Protein AF-A0A5N7SAV6-F1 (afdb_monomer)

Sequence (153 aa):
MSRLHALPLLMTLLLLPALPALAQSAAPAPAARPAPAAPLPAWEQLSEAQRESLLAPLRDRWNSADAGQRQRMLSHGQRWQSMSPEERDKARRGLRRFEHMSPEQREQARALFGQMRDLPPAQRDALRERWSQMTPEQRKDWVRENPPPAKPR

Structure (mmCIF, N/CA/C/O backbone):
data_AF-A0A5N7SAV6-F1
#
_entry.id   AF-A0A5N7SAV6-F1
#
loop_
_atom_site.group_PDB
_atom_site.id
_atom_site.type_symbol
_atom_site.label_atom_id
_atom_site.label_alt_id
_atom_site.label_comp_id
_atom_site.label_asym_id
_atom_site.label_entity_id
_atom_site.label_seq_id
_atom_site.pdbx_PDB_ins_code
_atom_site.Cartn_x
_atom_site.Cartn_y
_atom_site.Cartn_z
_atom_site.occupancy
_atom_site.B_iso_or_equiv
_atom_site.auth_seq_id
_atom_site.auth_comp_id
_atom_site.auth_asym_id
_atom_site.auth_atom_id
_atom_site.pdbx_PDB_model_num
ATOM 1 N N . MET A 1 1 ? 69.344 22.307 -33.024 1.00 37.56 1 MET A N 1
ATOM 2 C CA . MET A 1 1 ? 70.204 22.848 -31.953 1.00 37.56 1 MET A CA 1
ATOM 3 C C . MET A 1 1 ? 69.506 24.042 -31.338 1.00 37.56 1 MET A C 1
ATOM 5 O O . MET A 1 1 ? 69.020 24.863 -32.094 1.00 37.56 1 MET A O 1
ATOM 9 N N . SER A 1 2 ? 69.489 24.076 -30.004 1.00 39.19 2 SER A N 1
ATOM 10 C CA . SER A 1 2 ? 69.335 25.252 -29.134 1.00 39.19 2 SER A CA 1
ATOM 11 C C . SER A 1 2 ? 68.044 26.083 -29.264 1.00 39.19 2 SER A C 1
ATOM 13 O O . SER A 1 2 ? 67.807 26.697 -30.289 1.00 39.19 2 SER A O 1
ATOM 15 N N . ARG A 1 3 ? 67.097 26.058 -28.316 1.00 44.94 3 ARG A N 1
ATOM 16 C CA . ARG A 1 3 ? 67.127 26.350 -26.860 1.00 44.94 3 ARG A CA 1
ATOM 17 C C . ARG A 1 3 ? 66.611 27.766 -26.548 1.00 44.94 3 ARG A C 1
ATOM 19 O O . ARG A 1 3 ? 67.166 28.727 -27.056 1.00 44.94 3 ARG A O 1
ATOM 26 N N . LEU A 1 4 ? 65.689 27.790 -25.571 1.00 47.12 4 LEU A N 1
ATOM 27 C CA . LEU A 1 4 ? 65.459 28.805 -24.521 1.00 47.12 4 LEU A CA 1
ATOM 28 C C . LEU A 1 4 ? 64.748 30.096 -24.978 1.00 47.12 4 LEU A C 1
ATOM 30 O O . LEU A 1 4 ? 65.214 30.786 -25.868 1.00 47.12 4 LEU A O 1
ATOM 34 N N . HIS A 1 5 ? 63.521 30.395 -24.531 1.00 46.12 5 HIS A N 1
ATOM 35 C CA . HIS A 1 5 ? 63.066 30.783 -23.176 1.00 46.12 5 HIS A CA 1
ATOM 36 C C . HIS A 1 5 ? 63.747 32.041 -22.622 1.00 46.12 5 HIS A C 1
ATOM 38 O O . HIS A 1 5 ? 64.913 31.971 -22.253 1.00 46.12 5 HIS A O 1
ATOM 44 N N . ALA A 1 6 ? 62.966 33.119 -22.446 1.00 46.28 6 ALA A N 1
ATOM 45 C CA . ALA A 1 6 ? 63.064 34.053 -21.316 1.00 46.28 6 ALA A CA 1
ATOM 46 C C . ALA A 1 6 ? 61.851 35.018 -21.276 1.00 46.28 6 ALA A C 1
ATOM 48 O O . ALA A 1 6 ? 61.645 35.803 -22.196 1.00 46.28 6 ALA A O 1
ATOM 49 N N . LEU A 1 7 ? 61.062 34.934 -20.196 1.00 50.38 7 LEU A N 1
ATOM 50 C CA . LEU A 1 7 ? 60.162 35.982 -19.665 1.00 50.38 7 LEU A CA 1
ATOM 51 C C . LEU A 1 7 ? 60.996 37.180 -19.147 1.00 50.38 7 LEU A C 1
ATOM 53 O O . LEU A 1 7 ? 62.155 36.942 -18.794 1.00 50.38 7 LEU A O 1
ATOM 57 N N . PRO A 1 8 ? 60.466 38.425 -19.038 1.00 52.06 8 PRO A N 1
ATOM 58 C CA . PRO A 1 8 ? 59.798 38.901 -17.794 1.00 52.06 8 PRO A CA 1
ATOM 59 C C . PRO A 1 8 ? 58.683 39.968 -18.022 1.00 52.06 8 PRO A C 1
ATOM 61 O O . PRO A 1 8 ? 58.686 40.690 -19.008 1.00 52.06 8 PRO A O 1
ATOM 64 N N . LEU A 1 9 ? 57.573 39.975 -17.269 1.00 47.66 9 LEU A N 1
ATOM 65 C CA . LEU A 1 9 ? 57.323 40.654 -15.977 1.00 47.66 9 LEU A CA 1
ATOM 66 C C . LEU A 1 9 ? 57.490 42.188 -15.999 1.00 47.66 9 LEU A C 1
ATOM 68 O O . LEU A 1 9 ? 58.617 42.666 -16.028 1.00 47.66 9 LEU A O 1
ATOM 72 N N . LEU A 1 10 ? 56.386 42.939 -15.842 1.00 48.94 10 LEU A N 1
ATOM 73 C CA . LEU A 1 10 ? 56.362 44.150 -15.004 1.00 48.94 10 LEU A CA 1
ATOM 74 C C . LEU A 1 10 ? 54.936 44.626 -14.673 1.00 48.94 10 LEU A C 1
ATOM 76 O O . LEU A 1 10 ? 54.094 44.801 -15.548 1.00 48.94 10 LEU A O 1
ATOM 80 N N . MET A 1 11 ? 54.704 44.812 -13.370 1.00 47.62 11 MET A N 1
ATOM 81 C CA . MET A 1 11 ? 53.524 45.418 -12.751 1.00 47.62 11 MET A CA 1
ATOM 82 C C . MET A 1 11 ? 53.278 46.844 -13.252 1.00 47.62 11 MET A C 1
ATOM 84 O O . MET A 1 11 ? 54.194 47.663 -13.232 1.00 47.62 11 MET A O 1
ATOM 88 N N . THR A 1 12 ? 52.015 47.186 -13.508 1.00 55.31 12 THR A N 1
ATOM 89 C CA . THR A 1 12 ? 51.541 48.577 -13.527 1.00 55.31 12 THR A CA 1
ATOM 90 C C . THR A 1 12 ? 50.219 48.725 -12.770 1.00 55.31 12 THR A C 1
ATOM 92 O O . THR A 1 12 ? 49.173 48.227 -13.164 1.00 55.31 12 THR A O 1
ATOM 95 N N . LEU A 1 13 ? 50.364 49.394 -11.626 1.00 50.66 13 LEU A N 1
ATOM 96 C CA . LEU A 1 13 ? 49.493 50.352 -10.943 1.00 50.66 13 LEU A CA 1
ATOM 97 C C . LEU A 1 13 ? 47.952 50.235 -10.972 1.00 50.66 13 LEU A C 1
ATOM 99 O O . LEU A 1 13 ? 47.279 50.360 -11.989 1.00 50.66 13 LEU A O 1
ATOM 103 N N . LEU A 1 14 ? 47.441 50.196 -9.741 1.00 50.84 14 LEU A N 1
ATOM 104 C CA . LEU A 1 14 ? 46.093 50.468 -9.250 1.00 50.84 14 LEU A CA 1
ATOM 105 C C . LEU A 1 14 ? 45.564 51.857 -9.682 1.00 50.84 14 LEU A C 1
ATOM 107 O O . LEU A 1 14 ? 46.233 52.863 -9.444 1.00 50.84 14 LEU A O 1
ATOM 111 N N . LEU A 1 15 ? 44.321 51.934 -10.175 1.00 53.28 15 LEU A N 1
ATOM 112 C CA . LEU A 1 15 ? 43.492 53.143 -10.061 1.00 53.28 15 LEU A CA 1
ATOM 113 C C . LEU A 1 15 ? 42.007 52.755 -9.958 1.00 53.28 15 LEU A C 1
ATOM 115 O O . LEU A 1 15 ? 41.403 52.276 -10.914 1.00 53.28 15 LEU A O 1
ATOM 119 N N . LEU A 1 16 ? 41.438 52.931 -8.763 1.00 54.91 16 LEU A N 1
ATOM 120 C CA . LEU A 1 16 ? 40.027 52.708 -8.443 1.00 54.91 16 LEU A CA 1
ATOM 121 C C . LEU A 1 16 ? 39.244 54.013 -8.688 1.00 54.91 16 LEU A C 1
ATOM 123 O O . LEU A 1 16 ? 39.512 54.992 -7.988 1.00 54.91 16 LEU A O 1
ATOM 127 N N . PRO A 1 17 ? 38.260 54.072 -9.602 1.00 59.28 17 PRO A N 1
ATOM 128 C CA . PRO A 1 17 ? 37.285 55.152 -9.592 1.00 59.28 17 PRO A CA 1
ATOM 129 C C . PRO A 1 17 ? 36.146 54.810 -8.621 1.00 59.28 17 PRO A C 1
ATOM 131 O O . PRO A 1 17 ? 35.418 53.832 -8.796 1.00 59.28 17 PRO A O 1
ATOM 134 N N . ALA A 1 18 ? 36.002 55.632 -7.581 1.00 57.44 18 ALA A N 1
ATOM 135 C CA . ALA A 1 18 ? 34.853 55.628 -6.686 1.00 57.44 18 ALA A CA 1
ATOM 136 C C . ALA A 1 18 ? 33.596 56.062 -7.460 1.00 57.44 18 ALA A C 1
ATOM 138 O O . ALA A 1 18 ? 33.518 57.188 -7.951 1.00 57.44 18 ALA A O 1
ATOM 139 N N . LEU A 1 19 ? 32.618 55.164 -7.580 1.00 61.41 19 LEU A N 1
ATOM 140 C CA . LEU A 1 19 ? 31.311 55.468 -8.160 1.00 61.41 19 LEU A CA 1
ATOM 141 C C . LEU A 1 19 ? 30.378 56.012 -7.063 1.00 61.41 19 LEU A C 1
ATOM 143 O O . LEU A 1 19 ? 30.318 55.427 -5.979 1.00 61.41 19 LEU A O 1
ATOM 147 N N . PRO A 1 20 ? 29.640 57.109 -7.313 1.00 56.72 20 PRO A N 1
ATOM 148 C CA . PRO A 1 20 ? 28.708 57.664 -6.345 1.00 56.72 20 PRO A CA 1
ATOM 149 C C . PRO A 1 20 ? 27.521 56.713 -6.163 1.00 56.72 20 PRO A C 1
ATOM 151 O O . PRO A 1 20 ? 26.859 56.313 -7.122 1.00 56.72 20 PRO A O 1
ATOM 154 N N . ALA A 1 21 ? 27.245 56.362 -4.909 1.00 56.81 21 ALA A N 1
ATOM 155 C CA . ALA A 1 21 ? 26.064 55.612 -4.520 1.00 56.81 21 ALA A CA 1
ATOM 156 C C . ALA A 1 21 ? 24.814 56.492 -4.683 1.00 56.81 21 ALA A C 1
ATOM 158 O O . ALA A 1 21 ? 24.438 57.240 -3.783 1.00 56.81 21 ALA A O 1
ATOM 159 N N . LEU A 1 22 ? 24.149 56.398 -5.836 1.00 61.94 22 LEU A N 1
ATOM 160 C CA . LEU A 1 22 ? 22.750 56.798 -5.949 1.00 61.94 22 LEU A CA 1
ATOM 161 C C . LEU A 1 22 ? 21.911 55.741 -5.229 1.00 6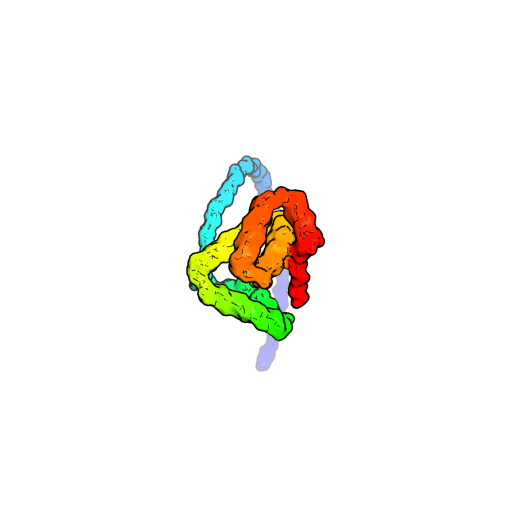1.94 22 LEU A C 1
ATOM 163 O O . LEU A 1 22 ? 21.679 54.648 -5.747 1.00 61.94 22 LEU A O 1
ATOM 167 N N . ALA A 1 23 ? 21.479 56.074 -4.015 1.00 58.94 23 ALA A N 1
ATOM 168 C CA . ALA A 1 23 ? 20.468 55.331 -3.284 1.00 58.94 23 ALA A CA 1
ATOM 169 C C . ALA A 1 23 ? 19.148 55.374 -4.071 1.00 58.94 23 ALA A C 1
ATOM 171 O O . ALA A 1 23 ? 18.322 56.269 -3.898 1.00 58.94 23 ALA A O 1
ATOM 172 N N . GLN A 1 24 ? 18.952 54.408 -4.968 1.00 61.22 24 GLN A N 1
ATOM 173 C CA . GLN A 1 24 ? 17.638 54.122 -5.522 1.00 61.22 24 GLN A CA 1
ATOM 174 C C . GLN A 1 24 ? 16.813 53.473 -4.412 1.00 61.22 24 GLN A C 1
ATOM 176 O O . GLN A 1 24 ? 16.958 52.285 -4.125 1.00 61.22 24 GLN A O 1
ATOM 181 N N . SER A 1 25 ? 15.960 54.267 -3.767 1.00 61.69 25 SER A N 1
ATOM 182 C CA . SER A 1 25 ? 14.862 53.739 -2.962 1.00 61.69 25 SER A CA 1
ATOM 183 C C . SER A 1 25 ? 13.869 53.077 -3.918 1.00 61.69 25 SER A C 1
ATOM 185 O O . SER A 1 25 ? 12.948 53.710 -4.433 1.00 61.69 25 SER A O 1
ATOM 187 N N . ALA A 1 26 ? 14.127 51.813 -4.249 1.00 63.09 26 ALA A N 1
ATOM 188 C CA . ALA A 1 26 ? 13.191 50.987 -4.986 1.00 63.09 26 ALA A CA 1
ATOM 189 C C . ALA A 1 26 ? 12.052 50.619 -4.030 1.00 63.09 26 ALA A C 1
ATOM 191 O O . ALA A 1 26 ? 12.246 49.856 -3.082 1.00 63.09 26 ALA A O 1
ATOM 192 N N . ALA A 1 27 ? 10.863 51.175 -4.265 1.00 64.94 27 ALA A N 1
ATOM 193 C CA . ALA A 1 27 ? 9.646 50.670 -3.644 1.00 64.94 27 ALA A CA 1
ATOM 194 C C . ALA A 1 27 ? 9.548 49.154 -3.910 1.00 64.94 27 ALA A C 1
ATOM 196 O O . ALA A 1 27 ? 9.851 48.726 -5.030 1.00 64.94 27 ALA A O 1
ATOM 197 N N . PRO A 1 28 ? 9.155 48.324 -2.925 1.00 62.16 28 PRO A N 1
ATOM 198 C CA . PRO A 1 28 ? 9.021 46.894 -3.150 1.00 62.16 28 PRO A CA 1
ATOM 199 C C . PRO A 1 28 ? 7.970 46.678 -4.239 1.00 62.16 28 PRO A C 1
ATOM 201 O O . PRO A 1 28 ? 6.795 47.006 -4.063 1.00 62.16 28 PRO A O 1
ATOM 204 N N . ALA A 1 29 ? 8.405 46.157 -5.387 1.00 67.88 29 ALA A N 1
ATOM 205 C CA . ALA A 1 29 ? 7.498 45.732 -6.439 1.00 67.88 29 ALA A CA 1
ATOM 206 C C . ALA A 1 29 ? 6.504 44.716 -5.845 1.00 67.88 29 ALA A C 1
ATOM 208 O O . ALA A 1 29 ? 6.918 43.864 -5.049 1.00 67.88 29 ALA A O 1
ATOM 209 N N . PRO A 1 30 ? 5.205 44.776 -6.197 1.00 66.38 30 PRO A N 1
ATOM 210 C CA . PRO A 1 30 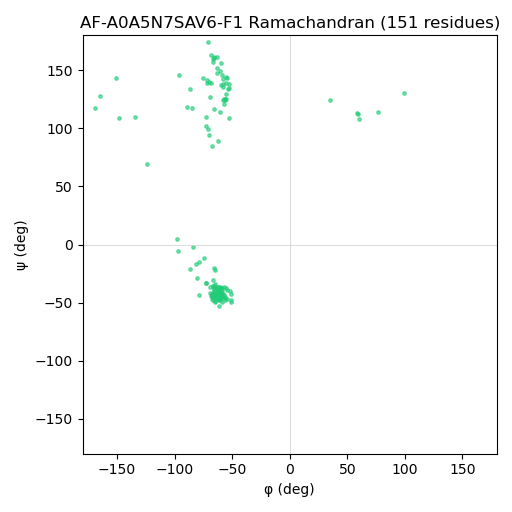? 4.255 43.767 -5.755 1.00 66.38 30 PRO A CA 1
ATOM 211 C C . PRO A 1 30 ? 4.780 42.402 -6.193 1.00 66.38 30 PRO A C 1
ATOM 213 O O . PRO A 1 30 ? 5.076 42.202 -7.372 1.00 66.38 30 PRO A O 1
ATOM 216 N N . ALA A 1 31 ? 4.941 41.484 -5.236 1.00 69.38 31 ALA A N 1
ATOM 217 C CA . ALA A 1 31 ? 5.412 40.135 -5.506 1.00 69.38 31 ALA A CA 1
ATOM 218 C C . ALA A 1 31 ? 4.532 39.521 -6.603 1.00 69.38 31 ALA A C 1
ATOM 220 O O . ALA A 1 31 ? 3.346 39.251 -6.389 1.00 69.38 31 ALA A O 1
ATOM 221 N N . ALA A 1 32 ? 5.103 39.362 -7.799 1.00 68.12 32 ALA A N 1
ATOM 222 C CA . ALA A 1 32 ? 4.426 38.730 -8.912 1.00 68.12 32 ALA A CA 1
ATOM 223 C C . ALA A 1 32 ? 4.007 37.329 -8.460 1.00 68.12 32 ALA A C 1
ATOM 225 O O . ALA A 1 32 ? 4.842 36.529 -8.032 1.00 68.12 32 ALA A O 1
ATOM 226 N N . ARG A 1 33 ? 2.702 37.041 -8.509 1.00 67.94 33 ARG A N 1
ATOM 227 C CA . ARG A 1 33 ? 2.207 35.683 -8.274 1.00 67.94 33 ARG A CA 1
ATOM 228 C C . ARG A 1 33 ? 2.930 34.763 -9.264 1.00 67.94 33 ARG A C 1
ATOM 230 O O . ARG A 1 33 ? 2.953 35.107 -10.449 1.00 67.94 33 ARG A O 1
ATOM 237 N N . PRO A 1 34 ? 3.525 33.640 -8.824 1.00 68.19 34 PRO A N 1
ATOM 238 C CA . PRO A 1 34 ? 4.174 32.725 -9.749 1.00 68.19 34 PRO A CA 1
ATOM 239 C C . PRO A 1 34 ? 3.143 32.302 -10.796 1.00 68.19 34 PRO A C 1
ATOM 241 O O . PRO A 1 34 ? 2.041 31.866 -10.452 1.00 68.19 34 PRO A O 1
ATOM 244 N N . ALA A 1 35 ? 3.480 32.505 -12.070 1.00 65.44 35 ALA A N 1
ATOM 245 C CA . ALA A 1 35 ? 2.659 32.036 -13.174 1.00 65.44 35 ALA A CA 1
ATOM 246 C C . ALA A 1 35 ? 2.430 30.521 -13.016 1.00 65.44 35 ALA A C 1
ATOM 248 O O . ALA A 1 35 ? 3.332 29.823 -12.536 1.00 65.44 35 ALA A O 1
ATOM 249 N N . PRO A 1 36 ? 1.246 29.996 -13.383 1.00 70.88 36 PRO A N 1
ATOM 250 C CA . PRO A 1 36 ? 0.998 28.563 -13.316 1.00 70.88 36 PRO A CA 1
ATOM 251 C C . PRO A 1 36 ? 2.076 27.833 -14.121 1.00 70.88 36 PRO A C 1
ATOM 253 O O . PRO A 1 36 ? 2.316 28.153 -15.286 1.00 70.88 36 PRO A O 1
ATOM 256 N N . ALA A 1 37 ? 2.756 26.886 -13.474 1.00 74.62 37 ALA A N 1
ATOM 257 C CA . ALA A 1 37 ? 3.780 26.081 -14.119 1.00 74.62 37 ALA A CA 1
ATOM 258 C C . ALA A 1 37 ? 3.169 25.350 -15.323 1.00 74.62 37 ALA A C 1
ATOM 260 O O . ALA A 1 37 ? 2.067 24.802 -15.228 1.00 74.62 37 ALA A O 1
ATOM 261 N N . ALA A 1 38 ? 3.881 25.350 -16.452 1.00 75.12 38 ALA A N 1
ATOM 262 C CA . ALA A 1 38 ? 3.482 24.576 -17.619 1.00 75.12 38 ALA A CA 1
ATOM 263 C C . ALA A 1 38 ? 3.298 23.091 -17.231 1.00 75.12 38 ALA A C 1
ATOM 265 O O . ALA A 1 38 ? 4.047 22.589 -16.384 1.00 75.12 38 ALA A O 1
ATOM 266 N N . PRO A 1 39 ? 2.312 22.383 -17.814 1.00 84.06 39 PRO A N 1
ATOM 267 C CA . PRO A 1 39 ? 2.079 20.979 -17.503 1.00 84.06 39 PRO A CA 1
ATOM 268 C C . PRO A 1 39 ? 3.327 20.148 -17.824 1.00 84.06 39 PRO A C 1
ATOM 270 O O . PRO A 1 39 ? 3.969 20.342 -18.856 1.00 84.06 39 PRO A O 1
ATOM 273 N N . LEU A 1 40 ? 3.671 19.225 -16.923 1.00 89.12 40 LEU A N 1
ATOM 274 C CA . LEU A 1 40 ? 4.800 18.315 -17.116 1.00 89.12 40 LEU A CA 1
ATOM 275 C C . LEU A 1 40 ? 4.561 17.400 -18.335 1.00 89.12 40 LEU A C 1
ATOM 277 O O . LEU A 1 40 ? 3.409 17.042 -18.603 1.00 89.12 40 LEU A O 1
ATOM 281 N N . PRO A 1 41 ? 5.625 17.002 -19.061 1.00 92.50 41 PRO A N 1
ATOM 282 C CA . PRO A 1 41 ? 5.507 16.133 -20.229 1.00 92.50 41 PRO A CA 1
ATOM 283 C C . PRO A 1 41 ? 4.897 14.774 -19.871 1.00 92.50 41 PRO A C 1
ATOM 285 O O . PRO A 1 41 ? 5.093 14.248 -18.771 1.00 92.50 41 PRO A O 1
ATOM 288 N N . ALA A 1 42 ? 4.183 14.177 -20.827 1.00 93.38 42 ALA A N 1
ATOM 289 C CA . ALA A 1 42 ? 3.686 12.813 -20.688 1.00 93.38 42 ALA A CA 1
ATOM 290 C C . ALA A 1 42 ? 4.849 11.805 -20.654 1.00 93.38 42 ALA A C 1
ATOM 292 O O . ALA A 1 42 ? 5.938 12.080 -21.156 1.00 93.38 42 ALA A O 1
ATOM 293 N N . TRP A 1 43 ? 4.607 10.601 -20.124 1.00 92.81 43 TRP A N 1
ATOM 294 C CA . TRP A 1 43 ? 5.620 9.536 -20.042 1.00 92.81 43 TRP A CA 1
ATOM 295 C C . TRP A 1 43 ? 6.315 9.250 -21.392 1.00 92.81 43 TRP A C 1
ATOM 297 O O . TRP A 1 43 ? 7.539 9.099 -21.465 1.00 92.81 43 TRP A O 1
ATOM 307 N N . GLU A 1 44 ? 5.541 9.260 -22.481 1.00 94.62 44 GLU A N 1
ATOM 308 C CA . GLU A 1 44 ? 6.030 9.024 -23.847 1.00 94.62 44 GLU A CA 1
ATOM 309 C C . GLU A 1 44 ? 6.978 10.118 -24.363 1.00 94.62 44 GLU A C 1
ATOM 311 O O . GLU A 1 44 ? 7.769 9.867 -25.267 1.00 94.62 44 GLU A O 1
ATOM 316 N N . GLN A 1 45 ? 6.950 11.307 -23.761 1.00 95.56 45 GLN A N 1
ATOM 317 C CA . GLN A 1 45 ? 7.771 12.461 -24.142 1.00 95.56 45 GLN A CA 1
ATOM 318 C C . GLN A 1 45 ? 9.041 12.607 -23.291 1.00 95.56 45 GLN A C 1
ATOM 320 O O . GLN A 1 45 ? 9.858 13.485 -23.561 1.00 95.56 45 GLN A O 1
ATOM 325 N N . LEU A 1 46 ? 9.214 11.778 -22.256 1.00 96.81 46 LEU A N 1
ATOM 326 C CA . LEU A 1 46 ? 10.416 11.797 -21.424 1.00 96.81 46 LEU A CA 1
ATOM 327 C C . LEU A 1 46 ? 11.639 11.312 -22.211 1.00 96.81 46 LEU A C 1
ATOM 329 O O . LEU A 1 46 ? 11.565 10.307 -22.922 1.00 96.81 46 LEU A O 1
ATOM 333 N N . SER A 1 47 ? 12.778 11.985 -22.025 1.00 96.31 47 SER A N 1
ATOM 334 C CA . SER A 1 47 ? 14.063 11.497 -22.530 1.00 96.31 47 SER A CA 1
ATOM 335 C C . SER A 1 47 ? 14.472 10.204 -21.822 1.00 96.31 47 SER A C 1
ATOM 337 O O . SER A 1 47 ? 14.005 9.896 -20.722 1.00 96.31 47 SER A O 1
ATOM 339 N N . GLU A 1 48 ? 15.381 9.447 -22.429 1.00 96.06 48 GLU A N 1
ATOM 340 C CA . GLU A 1 48 ? 15.903 8.213 -21.835 1.00 96.06 48 GLU A CA 1
ATOM 341 C C . GLU A 1 48 ? 16.505 8.460 -20.446 1.00 96.06 48 GLU A C 1
ATOM 343 O O . GLU A 1 48 ? 16.128 7.797 -19.485 1.00 96.06 48 GLU A O 1
ATOM 348 N N . ALA A 1 49 ? 17.328 9.504 -20.300 1.00 96.38 49 ALA A N 1
ATOM 349 C CA . ALA A 1 49 ? 17.899 9.890 -19.011 1.00 96.38 49 ALA A CA 1
ATOM 350 C C . ALA A 1 49 ? 16.823 10.217 -17.953 1.00 96.38 49 ALA A C 1
ATOM 352 O O . ALA A 1 49 ? 16.971 9.866 -16.781 1.00 96.38 49 ALA A O 1
ATOM 353 N N . GLN A 1 50 ? 15.715 10.853 -18.353 1.00 96.06 50 GLN A N 1
ATOM 354 C CA . GLN A 1 50 ? 14.599 11.133 -17.446 1.00 96.06 50 GLN A CA 1
ATOM 355 C C . GLN A 1 50 ? 13.892 9.844 -17.021 1.00 96.06 50 GLN A C 1
ATOM 357 O O . GLN A 1 50 ? 13.684 9.638 -15.824 1.00 96.06 50 GLN A O 1
ATOM 362 N N . ARG A 1 51 ? 13.571 8.947 -17.961 1.00 97.12 51 ARG A N 1
ATOM 363 C CA . ARG A 1 51 ? 12.967 7.643 -17.637 1.00 97.12 51 ARG A CA 1
ATOM 364 C C . ARG A 1 51 ? 13.869 6.828 -16.715 1.00 97.12 51 ARG A C 1
ATOM 366 O O . ARG A 1 51 ? 13.383 6.310 -15.712 1.00 97.12 51 ARG A O 1
ATOM 373 N N . GLU A 1 52 ? 15.169 6.789 -16.994 1.00 95.62 52 GLU A N 1
ATOM 374 C CA . GLU A 1 52 ? 16.154 6.091 -16.165 1.00 95.62 52 GLU A CA 1
ATOM 375 C C . GLU A 1 52 ? 16.187 6.622 -14.732 1.00 95.62 52 GLU A C 1
ATOM 377 O O . GLU A 1 52 ? 16.179 5.835 -13.787 1.00 95.62 52 GLU A O 1
ATOM 382 N N . SER A 1 53 ? 16.143 7.942 -14.537 1.00 96.12 53 SER A N 1
ATOM 383 C CA . SER A 1 53 ? 16.112 8.515 -13.184 1.00 96.12 53 SER A CA 1
ATOM 384 C C . SER A 1 53 ? 14.837 8.165 -12.406 1.00 96.12 53 SER A C 1
ATOM 386 O O . SER A 1 53 ? 14.901 7.914 -11.202 1.00 96.12 53 SER A O 1
ATOM 388 N N . LEU A 1 54 ? 13.686 8.078 -13.083 1.00 96.12 54 LEU A N 1
ATOM 389 C CA . LEU A 1 54 ? 12.418 7.672 -12.468 1.00 96.12 54 LEU A CA 1
ATOM 390 C C . LEU A 1 54 ? 12.375 6.169 -12.155 1.00 96.12 54 LEU A C 1
ATOM 392 O O . LEU A 1 54 ? 11.764 5.761 -11.165 1.00 96.12 54 LEU A O 1
ATOM 396 N N . LEU A 1 55 ? 13.019 5.342 -12.983 1.00 96.12 55 LEU A N 1
ATOM 397 C CA . LEU A 1 55 ? 13.053 3.886 -12.825 1.00 96.12 55 LEU A CA 1
ATOM 398 C C . LEU A 1 55 ? 14.180 3.400 -11.903 1.00 96.12 55 LEU A C 1
ATOM 400 O O . LEU A 1 55 ? 14.065 2.303 -11.349 1.00 96.12 55 LEU A O 1
ATOM 404 N N . ALA A 1 56 ? 15.230 4.196 -11.679 1.00 97.06 56 ALA A N 1
ATOM 405 C CA . ALA A 1 56 ? 16.379 3.813 -10.856 1.00 97.06 56 ALA A CA 1
ATOM 406 C C . ALA A 1 56 ? 15.986 3.279 -9.460 1.00 97.06 56 ALA A C 1
ATOM 408 O O . ALA A 1 56 ? 16.392 2.162 -9.133 1.00 97.06 56 ALA A O 1
ATOM 409 N N . PRO A 1 57 ? 15.092 3.928 -8.680 1.00 96.94 57 PRO A N 1
ATOM 410 C CA . PRO A 1 57 ? 14.694 3.406 -7.369 1.00 96.94 57 PRO A CA 1
ATOM 411 C C . PRO A 1 57 ? 13.937 2.071 -7.421 1.00 96.94 57 PRO A C 1
ATOM 413 O O . PRO A 1 57 ? 13.843 1.370 -6.410 1.00 96.94 57 PRO A O 1
ATOM 416 N N . LEU A 1 58 ? 13.317 1.734 -8.556 1.00 95.62 58 LEU A N 1
ATOM 417 C CA . LEU A 1 58 ? 12.677 0.433 -8.755 1.00 95.62 58 LEU A CA 1
ATOM 418 C C . LEU A 1 58 ? 13.725 -0.635 -9.081 1.00 95.62 58 LEU A C 1
ATOM 420 O O . LEU A 1 58 ? 13.673 -1.723 -8.506 1.00 95.62 58 LEU A O 1
ATOM 424 N N . ARG A 1 59 ? 14.690 -0.311 -9.950 1.00 96.62 59 ARG A N 1
ATOM 425 C CA . ARG A 1 59 ? 15.820 -1.187 -10.289 1.00 96.62 59 ARG A CA 1
ATOM 426 C C . ARG A 1 59 ? 16.658 -1.524 -9.057 1.00 96.62 59 ARG A C 1
ATOM 428 O O . ARG A 1 59 ? 16.959 -2.691 -8.829 1.00 96.62 59 ARG A O 1
ATOM 435 N N . ASP A 1 60 ? 16.973 -0.536 -8.228 1.00 97.38 60 ASP A N 1
ATOM 436 C CA . ASP A 1 60 ? 17.779 -0.744 -7.021 1.00 97.38 60 ASP A CA 1
ATOM 437 C C . ASP A 1 60 ? 17.054 -1.646 -6.010 1.00 97.38 60 ASP A C 1
ATOM 439 O O . ASP A 1 60 ? 17.641 -2.579 -5.451 1.00 97.38 60 ASP A O 1
ATOM 443 N N . ARG A 1 61 ? 15.741 -1.439 -5.834 1.00 96.06 61 ARG A N 1
ATOM 444 C CA . ARG A 1 61 ? 14.885 -2.323 -5.025 1.00 96.06 61 ARG A CA 1
ATOM 445 C C . ARG A 1 61 ? 14.815 -3.743 -5.579 1.00 96.06 61 ARG A C 1
ATOM 447 O O . ARG A 1 61 ? 14.843 -4.690 -4.806 1.00 96.06 61 ARG A O 1
ATOM 454 N N . TRP A 1 62 ? 14.750 -3.909 -6.896 1.00 96.75 62 TRP A N 1
ATOM 455 C CA . TRP A 1 62 ? 14.775 -5.228 -7.530 1.00 96.75 62 TRP A CA 1
ATOM 456 C C . TRP A 1 62 ? 16.109 -5.961 -7.311 1.00 96.75 62 TRP A C 1
ATOM 458 O O . TRP A 1 62 ? 16.129 -7.151 -6.986 1.00 96.75 62 TRP A O 1
ATOM 468 N N . ASN A 1 63 ? 17.228 -5.252 -7.458 1.00 97.19 63 ASN A N 1
ATOM 469 C CA . ASN A 1 63 ? 18.563 -5.831 -7.326 1.00 97.19 63 ASN A CA 1
ATOM 470 C C . ASN A 1 63 ? 18.880 -6.233 -5.880 1.00 97.19 63 ASN A C 1
ATOM 472 O O . ASN A 1 63 ? 19.478 -7.285 -5.666 1.00 97.19 63 ASN A O 1
ATOM 476 N N . SER A 1 64 ? 18.423 -5.446 -4.903 1.00 96.94 64 SER A N 1
ATOM 477 C CA . SER A 1 64 ? 18.566 -5.744 -3.469 1.00 96.94 64 SER A CA 1
ATOM 478 C C . SER A 1 64 ? 17.560 -6.768 -2.932 1.00 96.94 64 SER A C 1
ATOM 480 O O . SER A 1 64 ? 17.768 -7.300 -1.844 1.00 96.94 64 SER A O 1
ATOM 482 N N . ALA A 1 65 ? 16.490 -7.059 -3.677 1.00 96.69 65 ALA A N 1
ATOM 483 C CA . ALA A 1 65 ? 15.453 -7.987 -3.252 1.00 96.69 65 ALA A CA 1
ATOM 484 C C . ALA A 1 65 ? 15.911 -9.456 -3.269 1.00 96.69 65 ALA A C 1
ATOM 486 O O . ALA A 1 65 ? 16.577 -9.908 -4.205 1.00 96.69 65 ALA A O 1
ATOM 487 N N . ASP A 1 66 ? 15.469 -10.224 -2.271 1.00 97.00 66 ASP A N 1
ATOM 488 C CA . ASP A 1 66 ? 15.578 -11.683 -2.266 1.00 97.00 66 ASP A CA 1
ATOM 489 C C . ASP A 1 66 ? 14.621 -12.343 -3.285 1.00 97.00 66 ASP A C 1
ATOM 491 O O . ASP A 1 66 ? 13.793 -11.691 -3.932 1.00 97.00 66 ASP A O 1
ATOM 495 N N . ALA A 1 67 ? 14.720 -13.666 -3.445 1.00 96.62 67 ALA A N 1
ATOM 496 C CA . ALA A 1 67 ? 13.897 -14.411 -4.401 1.00 96.62 67 ALA A CA 1
ATOM 497 C C . ALA A 1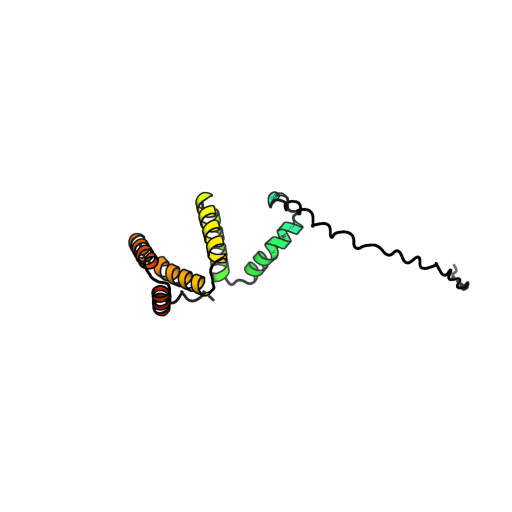 67 ? 12.384 -14.263 -4.140 1.00 96.62 67 ALA A C 1
ATOM 499 O O . ALA A 1 67 ? 11.601 -14.098 -5.080 1.00 96.62 67 ALA A O 1
ATOM 500 N N . GLY A 1 68 ? 11.964 -14.276 -2.873 1.00 95.62 68 GLY A N 1
ATOM 501 C CA . GLY A 1 68 ? 10.562 -14.128 -2.496 1.00 95.62 68 GLY A CA 1
ATOM 502 C C . GLY A 1 68 ? 10.043 -12.717 -2.768 1.00 95.62 68 GLY A C 1
ATOM 503 O O . GLY A 1 68 ? 8.934 -12.546 -3.274 1.00 95.62 68 GLY A O 1
ATOM 504 N N . GLN A 1 69 ? 10.841 -11.696 -2.470 1.00 94.81 69 GLN A N 1
ATOM 505 C CA . GLN A 1 69 ? 10.537 -10.297 -2.753 1.00 94.81 69 GLN A CA 1
ATOM 506 C C . GLN A 1 69 ? 10.421 -10.044 -4.263 1.00 94.81 69 GLN A C 1
ATOM 508 O O . GLN A 1 69 ? 9.423 -9.465 -4.703 1.00 94.81 69 GLN A O 1
ATOM 513 N N . ARG A 1 70 ? 11.359 -10.554 -5.071 1.00 96.44 70 ARG A N 1
ATOM 514 C CA . ARG A 1 70 ? 11.298 -10.470 -6.542 1.00 9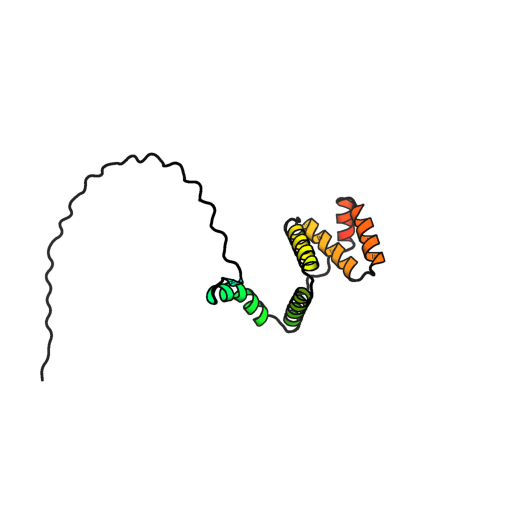6.44 70 ARG A CA 1
ATOM 515 C C . ARG A 1 70 ? 10.047 -11.140 -7.103 1.00 96.44 70 ARG A C 1
ATOM 517 O O . ARG A 1 70 ? 9.347 -10.541 -7.920 1.00 96.44 70 ARG A O 1
ATOM 524 N N . GLN A 1 71 ? 9.698 -12.330 -6.609 1.00 96.69 71 GLN A N 1
ATOM 525 C CA . GLN A 1 71 ? 8.476 -13.021 -7.023 1.00 96.69 71 GLN A CA 1
ATOM 526 C C . GLN A 1 71 ? 7.219 -12.191 -6.721 1.00 96.69 71 GLN A C 1
ATOM 528 O O . GLN A 1 71 ? 6.325 -12.088 -7.567 1.00 96.69 71 GLN A O 1
ATOM 533 N N . ARG A 1 72 ? 7.149 -11.554 -5.543 1.00 94.06 72 ARG A N 1
ATOM 534 C CA . ARG A 1 72 ? 6.039 -10.652 -5.187 1.00 94.06 72 ARG A CA 1
ATOM 535 C C . ARG A 1 72 ? 5.974 -9.440 -6.117 1.00 94.06 72 ARG A C 1
ATOM 537 O O . ARG A 1 72 ? 4.887 -9.102 -6.582 1.00 94.06 72 ARG A O 1
ATOM 544 N N . MET A 1 73 ? 7.113 -8.815 -6.421 1.00 95.25 73 MET A N 1
ATOM 545 C CA . MET A 1 73 ? 7.186 -7.673 -7.342 1.00 95.25 73 MET A CA 1
ATOM 546 C C . MET A 1 73 ? 6.688 -8.037 -8.748 1.00 95.25 73 MET A C 1
ATOM 548 O O . MET A 1 73 ? 5.829 -7.333 -9.283 1.00 95.25 73 MET A O 1
ATOM 552 N N . LEU A 1 74 ? 7.145 -9.162 -9.313 1.00 96.50 74 LEU A N 1
ATOM 553 C CA . LEU A 1 74 ? 6.664 -9.655 -10.611 1.00 96.50 74 LEU A CA 1
ATOM 554 C C . LEU A 1 74 ? 5.164 -9.947 -10.590 1.00 96.50 74 LEU A C 1
ATOM 556 O O . LEU A 1 74 ? 4.435 -9.498 -11.473 1.00 96.50 74 LEU A O 1
ATOM 560 N N . SER A 1 75 ? 4.691 -10.640 -9.551 1.00 96.25 75 SER A N 1
ATOM 561 C CA . SER A 1 75 ? 3.275 -10.994 -9.404 1.00 96.25 75 SER A CA 1
ATOM 562 C C . SER A 1 75 ? 2.379 -9.752 -9.327 1.00 96.25 75 SER A C 1
ATOM 564 O O . SER A 1 75 ? 1.270 -9.743 -9.865 1.00 96.25 75 SER A O 1
ATOM 566 N N . HIS A 1 76 ? 2.842 -8.678 -8.677 1.00 94.50 76 HIS A N 1
ATOM 567 C CA . HIS A 1 76 ? 2.135 -7.396 -8.669 1.00 94.50 76 HIS A CA 1
ATOM 568 C C . HIS A 1 76 ? 2.103 -6.748 -10.057 1.00 94.50 76 HIS A C 1
ATOM 570 O O . HIS A 1 76 ? 1.038 -6.301 -10.484 1.00 94.50 76 HIS A O 1
ATOM 576 N N . GLY A 1 77 ? 3.234 -6.729 -10.769 1.00 95.25 77 GLY A N 1
ATOM 577 C CA . GLY A 1 77 ? 3.319 -6.179 -12.124 1.00 95.25 77 GLY A CA 1
ATOM 578 C C . GLY A 1 77 ? 2.397 -6.899 -13.109 1.00 95.25 77 GLY A C 1
ATOM 579 O O . GLY A 1 77 ? 1.616 -6.253 -13.805 1.00 95.25 77 GLY A O 1
ATOM 580 N N . GLN A 1 78 ? 2.409 -8.233 -13.103 1.00 96.69 78 GLN A N 1
ATOM 581 C CA . GLN A 1 78 ? 1.539 -9.063 -13.943 1.00 96.69 78 GLN A CA 1
ATOM 582 C C . GLN A 1 78 ? 0.057 -8.807 -13.656 1.00 96.69 78 GLN A C 1
ATOM 584 O O . GLN A 1 78 ? -0.724 -8.582 -14.578 1.00 96.69 78 GLN A O 1
ATOM 589 N N . ARG A 1 79 ? -0.328 -8.757 -12.373 1.00 95.31 79 ARG A N 1
ATOM 590 C CA . ARG A 1 79 ? -1.708 -8.453 -11.972 1.00 95.31 79 ARG A CA 1
ATOM 591 C C . ARG A 1 79 ? -2.144 -7.063 -12.431 1.00 95.31 79 ARG A C 1
ATOM 593 O O . ARG A 1 79 ? -3.284 -6.883 -12.833 1.00 95.31 79 ARG A O 1
ATOM 600 N N . TRP A 1 80 ? -1.256 -6.073 -12.368 1.00 95.31 80 TRP A N 1
ATOM 601 C CA . TRP A 1 80 ? -1.555 -4.727 -12.857 1.00 95.31 80 TRP A CA 1
ATOM 602 C C . TRP A 1 80 ? -1.731 -4.691 -14.380 1.00 95.31 80 TRP A C 1
ATOM 604 O O . TRP A 1 80 ? -2.652 -4.044 -14.890 1.00 95.31 80 TRP A O 1
ATOM 614 N N . GLN A 1 81 ? -0.875 -5.406 -15.112 1.00 95.62 81 GLN A N 1
ATOM 615 C CA . GLN A 1 81 ? -0.973 -5.527 -16.566 1.00 95.62 81 GLN A CA 1
ATOM 616 C C . GLN A 1 81 ? -2.282 -6.199 -16.991 1.00 95.62 81 GLN A C 1
ATOM 618 O O . GLN A 1 81 ? -2.907 -5.718 -17.932 1.00 95.62 81 GLN A O 1
ATOM 623 N N . SER A 1 82 ? -2.744 -7.218 -16.260 1.00 96.75 82 SER A N 1
ATOM 624 C CA . SER A 1 82 ? -4.001 -7.916 -16.555 1.00 96.75 82 SER A CA 1
ATOM 625 C C . SER A 1 82 ? -5.271 -7.139 -16.183 1.00 96.75 82 SER A C 1
ATOM 627 O O . SER A 1 82 ? -6.354 -7.563 -16.567 1.00 96.75 82 SER A O 1
ATOM 629 N N . MET A 1 83 ? -5.173 -6.038 -15.425 1.00 97.06 83 MET A N 1
ATOM 630 C CA . MET A 1 83 ? -6.345 -5.235 -15.055 1.00 97.06 83 MET A CA 1
ATOM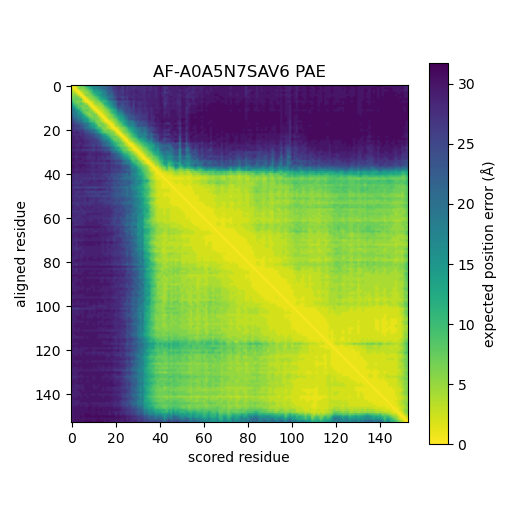 631 C C . MET A 1 83 ? -6.908 -4.453 -16.244 1.00 97.06 83 MET A C 1
ATOM 633 O O . MET A 1 83 ? -6.158 -3.804 -16.984 1.00 97.06 83 MET A O 1
ATOM 637 N N . SER A 1 84 ? -8.235 -4.413 -16.345 1.00 97.81 84 SER A N 1
ATOM 638 C CA . SER A 1 84 ? -8.957 -3.536 -17.266 1.00 97.81 84 SER A CA 1
ATOM 639 C C . SER A 1 84 ? -8.762 -2.050 -16.907 1.00 97.81 84 SER A C 1
ATOM 641 O O . SER A 1 84 ? -8.398 -1.712 -15.771 1.00 97.81 84 SER A O 1
ATOM 643 N N . PRO A 1 85 ? -9.026 -1.112 -17.836 1.00 96.38 85 PRO A N 1
ATOM 644 C CA . PRO A 1 85 ? -8.978 0.319 -17.532 1.00 96.38 85 PRO A CA 1
ATOM 645 C C . PRO A 1 85 ? -9.870 0.724 -16.348 1.00 96.38 85 PRO A C 1
ATOM 647 O O . PRO A 1 85 ? -9.464 1.557 -15.532 1.00 96.38 85 PRO A O 1
ATOM 650 N N . GLU A 1 86 ? -11.047 0.107 -16.219 1.00 97.38 86 GLU A N 1
ATOM 651 C CA . GLU A 1 86 ? -11.983 0.353 -15.119 1.00 97.38 86 GLU A CA 1
ATOM 652 C C . GLU A 1 86 ? -11.433 -0.157 -13.780 1.00 97.38 86 GLU A C 1
ATOM 654 O O . GLU A 1 86 ? -11.475 0.555 -12.772 1.00 97.38 86 GLU A O 1
ATOM 659 N N . GLU A 1 87 ? -10.855 -1.359 -13.765 1.00 95.88 87 GLU A N 1
ATOM 660 C CA . GLU A 1 87 ? -10.231 -1.933 -12.571 1.00 95.88 87 GLU A CA 1
ATOM 661 C C . GLU A 1 87 ? -9.052 -1.082 -12.096 1.00 95.88 87 GLU A C 1
ATOM 663 O O . GLU A 1 87 ? -8.939 -0.788 -10.901 1.00 95.88 87 GLU A O 1
ATOM 668 N N . ARG A 1 88 ? -8.215 -0.607 -13.028 1.00 95.88 88 ARG A N 1
ATOM 669 C CA . ARG A 1 88 ? -7.125 0.325 -12.711 1.00 95.88 88 ARG A CA 1
ATOM 670 C C . ARG A 1 88 ? -7.661 1.639 -12.154 1.00 95.88 88 ARG A C 1
ATOM 672 O O . ARG A 1 88 ? -7.068 2.183 -11.222 1.00 95.88 88 ARG A O 1
ATOM 679 N N . ASP A 1 89 ? -8.779 2.155 -12.668 1.00 96.62 89 ASP A N 1
ATOM 680 C CA . ASP A 1 89 ? -9.371 3.372 -12.111 1.00 96.62 89 ASP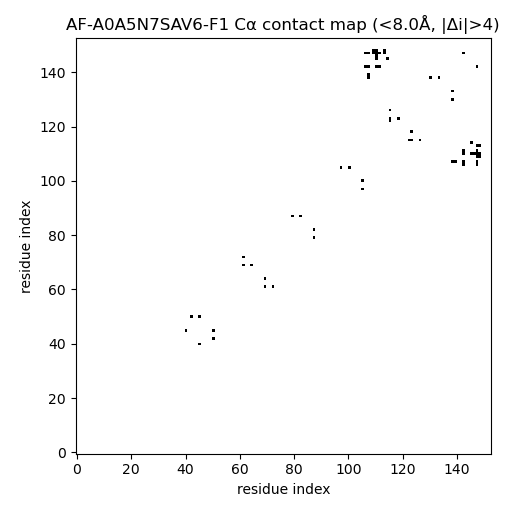 A CA 1
ATOM 681 C C . ASP A 1 89 ? -9.925 3.156 -10.703 1.00 96.62 89 ASP A C 1
ATOM 683 O O . ASP A 1 89 ? -9.652 3.946 -9.796 1.00 96.62 89 ASP A O 1
ATOM 687 N N . LYS A 1 90 ? -10.609 2.033 -10.471 1.00 95.69 90 LYS A N 1
ATOM 688 C CA . LYS A 1 90 ? -11.056 1.629 -9.135 1.00 95.69 90 LYS A CA 1
ATOM 689 C C . LYS A 1 90 ? -9.879 1.506 -8.164 1.00 95.69 90 LYS A C 1
ATOM 691 O O . LYS A 1 90 ? -9.983 1.993 -7.035 1.00 95.69 90 LYS A O 1
ATOM 696 N N . ALA A 1 91 ? -8.760 0.925 -8.601 1.00 94.25 91 ALA A N 1
ATOM 697 C CA . ALA A 1 91 ? -7.535 0.826 -7.814 1.00 94.25 91 ALA A CA 1
ATOM 698 C C . ALA A 1 91 ? -6.954 2.212 -7.482 1.00 94.25 91 ALA A C 1
ATOM 700 O O . ALA A 1 91 ? -6.693 2.489 -6.312 1.00 94.25 91 ALA A O 1
ATOM 701 N N . ARG A 1 92 ? -6.847 3.125 -8.461 1.00 95.00 92 ARG A N 1
ATOM 702 C CA . ARG A 1 92 ? -6.398 4.514 -8.233 1.00 95.00 92 ARG A CA 1
ATOM 703 C C . ARG A 1 92 ? -7.308 5.267 -7.265 1.00 95.00 92 ARG A C 1
ATOM 705 O O . ARG A 1 92 ? -6.813 5.951 -6.373 1.00 95.00 92 ARG A O 1
ATOM 712 N N . ARG A 1 93 ? -8.634 5.137 -7.398 1.00 96.25 93 ARG A N 1
ATOM 713 C CA . ARG A 1 93 ? -9.597 5.716 -6.442 1.00 96.25 93 ARG A CA 1
ATOM 714 C C . ARG A 1 93 ? -9.391 5.143 -5.040 1.00 96.25 93 ARG A C 1
ATOM 716 O O . ARG A 1 93 ? -9.471 5.883 -4.065 1.00 96.25 93 ARG A O 1
ATOM 723 N N . GLY A 1 94 ? -9.131 3.839 -4.937 1.00 94.50 94 GLY A N 1
ATOM 724 C CA . GLY A 1 94 ? -8.801 3.168 -3.680 1.00 94.50 94 GLY A CA 1
ATOM 725 C C . GLY A 1 94 ? -7.526 3.710 -3.038 1.00 94.50 94 GLY A C 1
ATOM 726 O O . GLY A 1 94 ? -7.554 4.055 -1.859 1.00 94.50 94 GLY A O 1
ATOM 727 N N . LEU A 1 95 ? -6.456 3.853 -3.825 1.00 94.75 95 LEU A N 1
ATOM 728 C CA . LEU A 1 95 ? -5.186 4.419 -3.376 1.00 94.75 95 LEU A CA 1
ATOM 729 C C . LEU A 1 95 ? -5.369 5.844 -2.851 1.00 94.75 95 LEU A C 1
ATOM 731 O O . LEU A 1 95 ? -4.996 6.109 -1.713 1.00 94.75 95 LEU A O 1
ATOM 735 N N . ARG A 1 96 ? -6.044 6.718 -3.611 1.00 95.94 96 ARG A N 1
ATOM 736 C CA . ARG A 1 96 ? -6.325 8.089 -3.159 1.00 95.94 96 ARG A CA 1
ATOM 737 C C . ARG A 1 96 ? -7.069 8.102 -1.829 1.00 95.94 96 ARG A C 1
ATOM 739 O O . ARG A 1 96 ? -6.684 8.837 -0.930 1.00 95.94 96 ARG A O 1
ATOM 746 N N . ARG A 1 97 ? -8.102 7.269 -1.654 1.00 94.31 97 ARG A N 1
ATOM 747 C CA . ARG A 1 97 ? -8.793 7.175 -0.354 1.00 94.31 97 ARG A CA 1
ATOM 748 C C . ARG A 1 97 ? -7.847 6.736 0.763 1.00 94.31 97 ARG A C 1
ATOM 750 O O . ARG A 1 97 ? -7.894 7.315 1.837 1.00 94.31 97 ARG A O 1
ATOM 757 N N . PHE A 1 98 ? -6.997 5.742 0.513 1.00 94.38 98 PHE A N 1
ATOM 758 C CA . PHE A 1 98 ? -6.051 5.225 1.503 1.00 94.38 98 PHE A CA 1
ATOM 759 C C . PHE A 1 98 ? -4.979 6.252 1.904 1.00 94.38 98 PHE A C 1
ATOM 761 O O . PHE A 1 98 ? -4.612 6.346 3.076 1.00 94.38 98 PHE A O 1
ATOM 768 N N . GLU A 1 99 ? -4.499 7.058 0.958 1.00 94.62 99 GLU A N 1
ATOM 769 C CA . GLU A 1 99 ? -3.545 8.142 1.219 1.00 94.62 99 GLU A CA 1
ATOM 770 C C . GLU A 1 99 ? -4.124 9.197 2.165 1.00 94.62 99 GLU A C 1
ATOM 772 O O . GLU A 1 99 ? -3.413 9.664 3.052 1.00 94.62 99 GLU A O 1
ATOM 777 N N . HIS A 1 100 ? -5.421 9.488 2.059 1.00 96.31 100 HIS A N 1
ATOM 778 C CA . HIS A 1 100 ? -6.113 10.454 2.917 1.00 96.31 100 HIS A CA 1
ATOM 779 C C . HIS A 1 100 ? -6.591 9.871 4.260 1.00 96.31 100 HIS A C 1
ATOM 781 O O . HIS A 1 100 ? -7.157 10.600 5.070 1.00 96.31 100 HIS A O 1
ATOM 787 N N . MET A 1 101 ? -6.384 8.574 4.520 1.00 96.00 101 MET A N 1
ATOM 788 C CA . MET A 1 101 ? -6.729 7.963 5.808 1.00 96.00 101 MET A CA 1
ATOM 789 C C . MET A 1 101 ? -5.722 8.330 6.905 1.00 96.00 101 MET A C 1
ATOM 791 O O . MET A 1 101 ? -4.509 8.326 6.666 1.00 96.00 101 MET A O 1
ATOM 795 N N . SER A 1 102 ? -6.221 8.531 8.129 1.00 97.06 102 SER A N 1
ATOM 796 C CA . SER A 1 102 ? -5.391 8.621 9.338 1.00 97.06 102 SER A CA 1
ATOM 797 C C . SER A 1 102 ? -4.653 7.297 9.616 1.00 97.06 102 SER A C 1
ATOM 799 O O . SER A 1 102 ? -5.0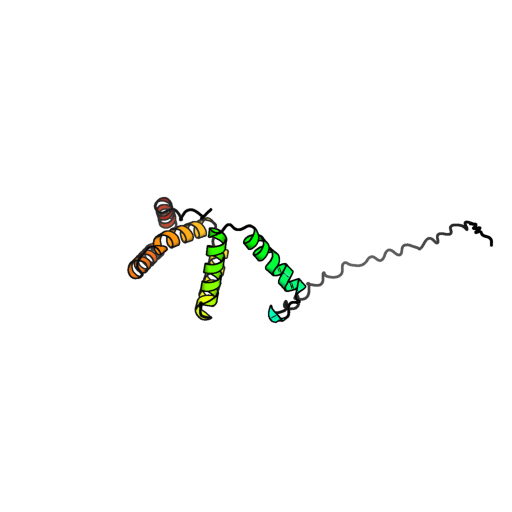54 6.244 9.102 1.00 97.06 102 SER A O 1
ATOM 801 N N . PRO A 1 103 ? -3.584 7.293 10.433 1.00 95.50 103 PRO A N 1
ATOM 802 C CA . PRO A 1 103 ? -2.897 6.062 10.828 1.00 95.50 103 PRO A CA 1
ATOM 803 C C . PRO A 1 103 ? -3.838 4.979 11.382 1.00 95.50 103 PRO A C 1
ATOM 805 O O . PRO A 1 103 ? -3.729 3.819 10.972 1.00 95.50 103 PRO A O 1
ATOM 808 N N . GLU A 1 104 ? -4.800 5.366 12.223 1.00 94.69 104 GLU A N 1
ATOM 809 C CA . GLU A 1 104 ? -5.805 4.487 12.835 1.00 94.69 104 GLU A CA 1
ATOM 810 C C . GLU A 1 104 ? -6.769 3.934 11.781 1.00 94.69 104 GLU A C 1
ATOM 812 O O . GLU A 1 104 ? -7.049 2.736 11.742 1.00 94.69 104 GLU A O 1
ATOM 817 N N . GLN A 1 105 ? -7.241 4.780 10.861 1.00 95.31 105 GLN A N 1
ATOM 818 C CA . GLN A 1 105 ? -8.098 4.344 9.755 1.00 95.31 105 GLN A CA 1
ATOM 819 C C . GLN A 1 105 ? -7.369 3.365 8.828 1.00 95.31 105 GLN A C 1
ATOM 821 O O . GLN A 1 105 ? -7.954 2.382 8.371 1.00 95.31 105 GLN A O 1
ATOM 826 N N . ARG A 1 106 ? -6.075 3.588 8.567 1.00 95.62 106 ARG A N 1
ATOM 827 C CA . ARG A 1 106 ? -5.261 2.648 7.785 1.00 95.62 106 ARG A CA 1
ATOM 828 C C . ARG A 1 106 ? -5.076 1.326 8.521 1.00 95.62 106 ARG A C 1
ATOM 830 O O . ARG A 1 106 ? -5.013 0.287 7.871 1.00 95.62 106 ARG A O 1
ATOM 837 N N . GLU A 1 107 ? -4.956 1.342 9.845 1.00 95.25 107 GLU A N 1
ATOM 838 C CA . GLU A 1 107 ? -4.885 0.125 10.657 1.00 95.25 107 GLU A CA 1
ATOM 839 C C . GLU A 1 107 ? -6.179 -0.680 10.586 1.00 95.25 107 GLU A C 1
ATOM 841 O O . GLU A 1 107 ? -6.141 -1.855 10.221 1.00 95.25 107 GLU A O 1
ATOM 846 N N . GLN A 1 108 ? -7.313 -0.016 10.795 1.00 95.69 108 GLN A N 1
ATOM 847 C CA . GLN A 1 108 ? -8.642 -0.590 10.614 1.00 95.69 108 GLN A CA 1
ATOM 848 C C . GLN A 1 108 ? -8.831 -1.187 9.215 1.00 95.69 108 GLN A C 1
ATOM 850 O O . GLN A 1 108 ? -9.268 -2.327 9.076 1.00 95.69 108 GLN A O 1
ATOM 855 N N . ALA A 1 109 ? -8.441 -0.458 8.166 1.00 95.00 109 ALA A N 1
ATOM 856 C CA . ALA A 1 109 ? -8.531 -0.945 6.793 1.00 95.00 109 ALA A CA 1
ATOM 857 C C . ALA A 1 109 ? -7.661 -2.192 6.554 1.00 95.00 109 ALA A C 1
ATOM 859 O O . ALA A 1 109 ? -8.097 -3.119 5.871 1.00 95.00 109 ALA A O 1
ATOM 860 N N . ARG A 1 110 ? -6.446 -2.241 7.123 1.00 94.69 110 ARG A N 1
ATOM 861 C CA . ARG A 1 110 ? -5.557 -3.414 7.035 1.00 94.69 110 ARG A CA 1
ATOM 862 C C . ARG A 1 110 ? -6.131 -4.621 7.773 1.00 94.69 110 ARG A C 1
ATOM 864 O O . ARG A 1 110 ? -6.066 -5.722 7.234 1.00 94.69 110 ARG A O 1
ATOM 871 N N . ALA A 1 111 ? -6.687 -4.415 8.962 1.00 95.38 111 ALA A N 1
ATOM 872 C CA . ALA A 1 111 ? -7.348 -5.451 9.748 1.00 95.38 111 ALA A CA 1
ATOM 873 C C . ALA A 1 111 ? -8.554 -6.032 9.001 1.00 95.38 111 ALA A C 1
ATOM 875 O O . ALA A 1 111 ? -8.601 -7.233 8.735 1.00 95.38 111 ALA A O 1
ATOM 876 N N . LEU A 1 112 ? -9.463 -5.166 8.542 1.00 95.81 112 LEU A N 1
ATOM 877 C CA . LEU A 1 112 ? -10.633 -5.568 7.764 1.00 95.81 112 LEU A CA 1
ATOM 878 C C . LEU A 1 112 ? -10.238 -6.314 6.482 1.00 95.81 112 LEU A C 1
ATOM 880 O O . LEU A 1 112 ? -10.809 -7.357 6.169 1.00 95.81 112 LEU A O 1
ATOM 884 N N . PHE A 1 113 ? -9.247 -5.808 5.741 1.00 94.31 113 PHE A N 1
ATOM 885 C CA . PHE A 1 113 ? -8.745 -6.476 4.541 1.00 94.31 113 PHE A CA 1
ATOM 886 C C . PHE A 1 113 ? -8.131 -7.845 4.850 1.00 94.31 113 PHE A C 1
ATOM 888 O O . PHE A 1 113 ? -8.401 -8.798 4.122 1.00 94.31 113 PHE A O 1
ATOM 895 N N . GLY A 1 114 ? -7.336 -7.942 5.918 1.00 93.81 114 GLY A N 1
ATOM 896 C CA . GLY A 1 114 ? -6.733 -9.194 6.366 1.00 93.81 114 GLY A CA 1
ATOM 897 C C . GLY A 1 114 ? -7.783 -10.267 6.622 1.00 93.81 114 GLY A C 1
ATOM 898 O O . GLY A 1 114 ? -7.666 -11.356 6.072 1.00 93.81 114 GLY A O 1
ATOM 899 N N . GLN A 1 115 ? -8.848 -9.921 7.351 1.00 94.44 115 GLN A N 1
ATOM 900 C CA . GLN A 1 115 ? -9.961 -10.838 7.598 1.00 94.44 115 GLN A CA 1
ATOM 901 C C . GLN A 1 115 ? -10.717 -11.186 6.312 1.00 94.44 115 GLN A C 1
ATOM 903 O O . GLN A 1 115 ? -11.007 -12.346 6.057 1.00 94.44 115 GLN A O 1
ATOM 908 N N . MET A 1 116 ? -11.007 -10.207 5.449 1.00 95.25 116 MET A N 1
ATOM 909 C CA . MET A 1 116 ? -11.749 -10.459 4.207 1.00 95.25 116 MET A CA 1
ATOM 910 C C . MET A 1 116 ? -11.000 -11.325 3.190 1.00 95.25 116 MET A C 1
ATOM 912 O O . MET A 1 116 ? -11.654 -11.989 2.385 1.00 95.25 116 MET A O 1
ATOM 916 N N . ARG A 1 117 ? -9.662 -11.276 3.156 1.00 91.19 117 ARG A N 1
ATOM 917 C CA . ARG A 1 117 ? -8.851 -11.931 2.116 1.00 91.19 117 ARG A CA 1
ATOM 918 C C . ARG A 1 117 ? -9.122 -13.431 2.031 1.00 91.19 117 ARG A C 1
ATOM 920 O O . ARG A 1 117 ? -9.164 -13.970 0.928 1.00 91.19 117 ARG A O 1
ATOM 927 N N . ASP A 1 118 ? -9.344 -14.054 3.180 1.00 89.00 118 ASP A N 1
ATOM 928 C CA . ASP A 1 118 ? -9.444 -15.505 3.308 1.00 89.00 118 ASP A CA 1
ATOM 929 C C . ASP A 1 118 ? -10.923 -15.976 3.331 1.00 89.00 118 ASP A C 1
ATOM 931 O O . ASP A 1 118 ? -11.208 -17.165 3.453 1.00 89.00 118 ASP A O 1
ATOM 935 N N . LEU A 1 119 ? -11.884 -15.052 3.146 1.00 94.19 119 LEU A N 1
ATOM 936 C CA . LEU A 1 119 ? -13.325 -15.328 3.173 1.00 94.19 119 LEU A CA 1
ATOM 937 C C . LEU A 1 119 ? -13.942 -15.551 1.772 1.00 94.19 119 LEU A C 1
ATOM 939 O O . LEU A 1 119 ? -13.606 -14.854 0.803 1.00 94.19 119 LEU A O 1
ATOM 943 N N . PRO A 1 120 ? -14.952 -16.434 1.643 1.00 96.69 120 PRO A N 1
ATOM 944 C CA . PRO A 1 120 ? -15.799 -16.512 0.452 1.00 96.69 120 PRO A CA 1
ATOM 945 C C . PRO A 1 120 ? -16.543 -15.191 0.168 1.00 96.69 120 PRO A C 1
ATOM 947 O O . PRO A 1 120 ? -16.777 -14.416 1.099 1.00 96.69 120 PRO A O 1
ATOM 950 N N . PRO A 1 121 ? -16.958 -14.918 -1.087 1.00 95.12 121 PRO A N 1
ATOM 951 C CA . PRO A 1 121 ? -17.603 -13.653 -1.462 1.00 95.12 121 PRO A CA 1
ATOM 952 C C . PRO A 1 121 ? -18.782 -13.251 -0.562 1.00 95.12 121 PRO A C 1
ATOM 954 O O . PRO A 1 121 ? -18.769 -12.160 -0.001 1.00 95.12 121 PRO A O 1
ATOM 957 N N . ALA A 1 122 ? -19.726 -14.165 -0.315 1.00 96.00 122 ALA A N 1
ATOM 958 C CA . ALA A 1 122 ? -20.889 -13.890 0.533 1.00 96.00 122 ALA A CA 1
ATOM 959 C C . ALA A 1 122 ? -20.504 -13.507 1.977 1.00 96.00 122 ALA A C 1
ATOM 961 O O . ALA A 1 122 ? -21.096 -12.610 2.574 1.00 96.00 122 ALA A O 1
ATOM 962 N N . GLN A 1 123 ? -19.468 -14.143 2.535 1.00 96.25 123 GLN A N 1
ATOM 963 C CA . GLN A 1 123 ? -18.990 -13.832 3.885 1.00 96.25 123 GLN A CA 1
ATOM 964 C C . GLN A 1 123 ? -18.255 -12.484 3.938 1.00 96.25 123 GLN A C 1
ATOM 966 O O . GLN A 1 123 ? -18.374 -11.762 4.928 1.00 96.25 123 GLN A O 1
ATOM 971 N N . ARG A 1 124 ? -17.544 -12.106 2.865 1.00 96.81 124 ARG A N 1
ATOM 972 C CA . ARG A 1 124 ? -16.946 -10.765 2.736 1.00 96.81 124 ARG A CA 1
ATOM 973 C C . ARG A 1 124 ? -18.007 -9.676 2.722 1.00 96.81 124 ARG A C 1
ATOM 975 O O . ARG A 1 124 ? -17.812 -8.644 3.358 1.00 96.81 124 ARG A O 1
ATOM 982 N N . ASP A 1 125 ? -19.105 -9.897 2.007 1.00 95.75 125 ASP A N 1
ATOM 983 C CA . ASP A 1 125 ? -20.190 -8.921 1.920 1.00 95.75 125 ASP A CA 1
ATOM 984 C C . ASP A 1 125 ? -20.895 -8.763 3.270 1.00 95.75 125 ASP A C 1
ATOM 986 O O . ASP A 1 125 ? -21.058 -7.637 3.738 1.00 95.75 125 ASP A O 1
ATOM 990 N N . ALA A 1 126 ? -21.170 -9.870 3.967 1.00 96.81 126 ALA A N 1
ATOM 991 C CA . ALA A 1 126 ? -21.703 -9.833 5.329 1.00 96.81 126 ALA A CA 1
ATOM 992 C C . ALA A 1 126 ? -20.767 -9.108 6.314 1.00 96.81 126 ALA A C 1
ATOM 994 O O . ALA A 1 126 ? -21.222 -8.335 7.156 1.00 96.81 126 ALA A O 1
ATOM 995 N N . LEU A 1 127 ? -19.449 -9.324 6.217 1.00 96.69 127 LEU A N 1
ATOM 996 C CA . LEU A 1 127 ? -18.480 -8.606 7.048 1.00 96.69 127 LEU A CA 1
ATOM 997 C C . LEU A 1 127 ? -18.447 -7.107 6.718 1.00 96.69 127 LEU A C 1
ATOM 999 O O . LEU A 1 127 ? -18.384 -6.291 7.634 1.00 96.69 127 LEU A O 1
ATOM 1003 N N . ARG A 1 128 ? -18.526 -6.734 5.436 1.00 96.06 128 ARG A N 1
ATOM 1004 C CA . ARG A 1 128 ? -18.565 -5.328 5.011 1.00 96.06 128 ARG A CA 1
ATOM 1005 C C . ARG A 1 128 ? -19.813 -4.614 5.523 1.00 96.06 128 ARG A C 1
ATOM 1007 O O . ARG A 1 128 ? -19.701 -3.473 5.961 1.00 96.06 128 ARG A O 1
ATOM 1014 N N . GLU A 1 129 ? -20.958 -5.289 5.495 1.00 96.94 129 GLU A N 1
ATOM 1015 C CA . GLU A 1 129 ? -22.216 -4.758 6.020 1.00 96.94 129 GLU A CA 1
ATOM 1016 C C . GLU A 1 129 ? -22.142 -4.556 7.535 1.00 96.94 129 GLU A C 1
ATOM 1018 O O . GLU A 1 129 ? -22.382 -3.460 8.028 1.00 96.94 129 GLU A O 1
ATOM 1023 N N . ARG A 1 130 ? -21.682 -5.561 8.289 1.00 96.88 130 ARG A N 1
ATOM 1024 C CA . ARG A 1 130 ? -21.477 -5.397 9.739 1.00 96.88 130 ARG A CA 1
ATOM 1025 C C . ARG A 1 130 ? -20.518 -4.251 10.055 1.00 96.88 130 ARG A C 1
ATOM 1027 O O . ARG A 1 130 ? -20.782 -3.453 10.946 1.00 96.88 130 ARG A O 1
ATOM 1034 N N . TRP A 1 131 ? -19.419 -4.142 9.311 1.00 96.81 131 TRP A N 1
ATOM 1035 C CA . TRP A 1 131 ? -18.437 -3.076 9.495 1.00 96.81 131 TRP A CA 1
ATOM 1036 C C . TRP A 1 131 ? -19.011 -1.675 9.230 1.00 96.81 131 TRP A C 1
ATOM 1038 O O . TRP A 1 131 ? -18.635 -0.714 9.912 1.00 96.81 131 TRP A O 1
ATOM 1048 N N . SER A 1 132 ? -19.902 -1.533 8.241 1.00 95.75 132 SER A N 1
ATOM 1049 C CA . SER A 1 132 ? -20.525 -0.247 7.901 1.00 95.75 132 SER A CA 1
ATOM 1050 C C . SER A 1 132 ? -21.403 0.272 9.046 1.00 95.75 132 SER A C 1
ATOM 1052 O O . SER A 1 132 ? -21.393 1.475 9.304 1.00 95.75 132 SER A O 1
ATOM 1054 N N . GLN A 1 133 ? -22.049 -0.641 9.777 1.00 97.31 133 GLN A N 1
ATOM 1055 C CA . GLN A 1 133 ? -22.942 -0.363 10.905 1.00 97.31 133 GLN A CA 1
ATOM 1056 C C . GLN A 1 133 ? -22.208 -0.109 12.236 1.00 97.31 133 GLN A C 1
ATOM 1058 O O . GLN A 1 133 ? -22.801 0.444 13.159 1.00 97.31 133 GLN A O 1
ATOM 1063 N N . MET A 1 134 ? -20.926 -0.483 12.354 1.00 97.50 134 MET A N 1
ATOM 1064 C CA . MET A 1 134 ? -20.144 -0.272 13.580 1.00 97.50 134 MET A CA 1
ATOM 1065 C C . MET A 1 134 ? -19.825 1.207 13.842 1.00 97.50 134 MET A C 1
ATOM 1067 O O . MET A 1 134 ? -19.397 1.936 12.939 1.00 97.50 134 MET A O 1
ATOM 1071 N N . THR A 1 135 ? -19.913 1.616 15.111 1.00 97.94 135 THR A N 1
ATOM 1072 C CA . THR A 1 135 ? -19.409 2.910 15.596 1.00 97.94 135 THR A CA 1
ATOM 1073 C C . THR A 1 135 ? -17.873 2.971 15.554 1.00 97.94 135 THR A C 1
ATOM 1075 O O . THR A 1 135 ? -17.205 1.933 15.457 1.00 97.94 135 THR A O 1
ATOM 1078 N N . PRO A 1 136 ? -17.260 4.169 15.635 1.00 96.06 136 PRO A N 1
ATOM 1079 C CA . PRO A 1 136 ? -15.805 4.295 15.714 1.00 96.06 136 PRO A CA 1
ATOM 1080 C C . PRO A 1 136 ? -15.180 3.483 16.859 1.00 96.06 136 PRO A C 1
ATOM 1082 O O . PRO A 1 136 ? -14.132 2.867 16.667 1.00 96.06 136 PRO A O 1
ATOM 1085 N N . GLU A 1 137 ? -15.830 3.443 18.020 1.00 96.44 137 GLU A N 1
ATOM 1086 C CA . GLU A 1 137 ? -15.402 2.687 19.201 1.00 96.44 137 GLU A CA 1
ATOM 1087 C C . GLU A 1 137 ? -15.481 1.180 18.941 1.00 96.44 137 GLU A C 1
ATOM 1089 O O . GLU A 1 137 ? -14.487 0.479 19.116 1.00 96.44 137 GLU A O 1
ATOM 1094 N N . GLN A 1 138 ? -16.600 0.699 18.389 1.00 97.44 138 GLN A N 1
ATOM 1095 C CA . GLN A 1 138 ? -16.764 -0.712 18.025 1.00 97.44 138 GLN A CA 1
ATOM 1096 C C . GLN A 1 138 ? -15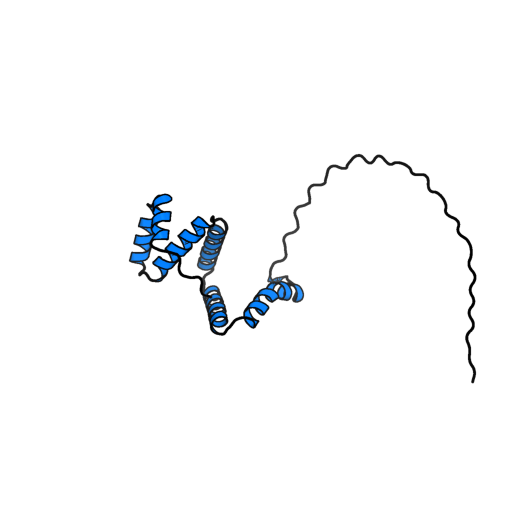.722 -1.169 16.999 1.00 97.44 138 GLN A C 1
ATOM 1098 O O . GLN A 1 138 ? -15.204 -2.278 17.097 1.00 97.44 138 GLN A O 1
ATOM 1103 N N . ARG A 1 139 ? -15.353 -0.314 16.034 1.00 97.44 139 ARG A N 1
ATOM 1104 C CA . ARG A 1 139 ? -14.278 -0.625 15.076 1.00 97.44 139 ARG A CA 1
ATOM 1105 C C . ARG A 1 139 ? -12.915 -0.730 15.753 1.00 97.44 139 ARG A C 1
ATOM 1107 O O . ARG A 1 139 ? -12.125 -1.584 15.366 1.00 97.44 139 ARG A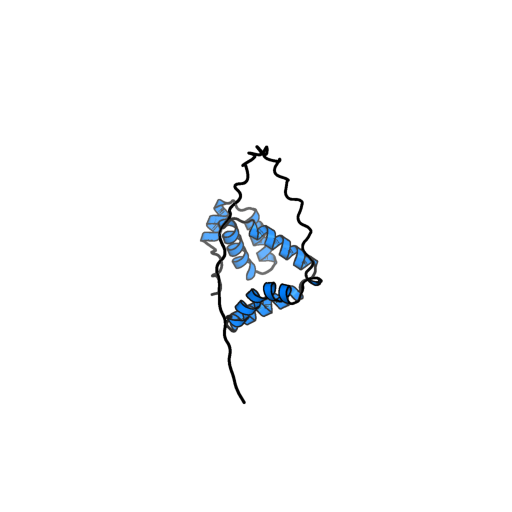 O 1
ATOM 1114 N N . LYS A 1 140 ? -12.618 0.123 16.739 1.00 96.19 140 LYS A N 1
ATOM 1115 C CA . LYS A 1 140 ? -11.363 0.042 17.511 1.00 96.19 140 LYS A CA 1
ATOM 1116 C C . LYS A 1 140 ? -11.295 -1.260 18.305 1.00 96.19 140 LYS A C 1
ATOM 1118 O O . LYS A 1 140 ? -10.273 -1.940 18.256 1.00 96.19 140 LYS A O 1
ATOM 1123 N N . ASP A 1 141 ? -12.383 -1.622 18.979 1.00 97.44 141 ASP A N 1
ATOM 1124 C CA . ASP A 1 141 ? -12.472 -2.874 19.731 1.00 97.44 141 ASP A CA 1
ATOM 1125 C C . ASP A 1 141 ? -12.346 -4.089 18.807 1.00 97.44 141 ASP A C 1
ATOM 1127 O O . ASP A 1 141 ? -11.534 -4.978 19.063 1.00 97.44 141 ASP A O 1
ATOM 1131 N N . TRP A 1 142 ? -13.034 -4.070 17.664 1.00 97.31 142 TRP A N 1
ATOM 1132 C CA . TRP A 1 142 ? -12.929 -5.128 16.665 1.00 97.31 142 TRP A CA 1
ATOM 1133 C C . TRP A 1 142 ? -11.497 -5.298 16.145 1.00 97.31 142 TRP A C 1
ATOM 1135 O O . TRP A 1 142 ? -11.040 -6.426 16.000 1.00 97.31 142 TRP A O 1
ATOM 1145 N N . VAL A 1 143 ? -10.758 -4.209 15.890 1.00 97.00 143 VAL A N 1
ATOM 1146 C CA . VAL A 1 143 ? -9.346 -4.285 15.460 1.00 97.00 143 VAL A CA 1
ATOM 1147 C C . VAL A 1 143 ? -8.444 -4.849 16.550 1.00 97.00 143 VAL A C 1
ATOM 1149 O O . VAL A 1 143 ? -7.510 -5.581 16.233 1.00 97.00 143 VAL A O 1
ATOM 1152 N N . ARG A 1 144 ? -8.712 -4.544 17.825 1.00 95.75 144 ARG A N 1
ATOM 1153 C CA . ARG A 1 144 ? -7.958 -5.118 18.950 1.00 95.75 144 ARG A CA 1
ATOM 1154 C C . ARG A 1 144 ? -8.100 -6.642 18.996 1.00 95.75 144 ARG A C 1
ATOM 1156 O O . ARG A 1 144 ? -7.127 -7.330 19.284 1.00 95.75 144 ARG A O 1
ATOM 1163 N N . GLU A 1 145 ? -9.285 -7.155 18.682 1.00 95.69 145 GLU A N 1
ATOM 1164 C CA . GLU A 1 145 ? -9.569 -8.595 18.605 1.00 95.69 145 GLU A CA 1
ATOM 1165 C C . GLU A 1 145 ? -9.107 -9.227 17.282 1.00 95.69 145 GLU A C 1
ATOM 1167 O O . GLU A 1 145 ? -8.749 -10.402 17.237 1.00 95.69 145 GLU A O 1
ATOM 1172 N N . ASN A 1 146 ? -9.085 -8.441 16.205 1.00 95.12 146 ASN A N 1
ATOM 1173 C CA . ASN A 1 146 ? -8.767 -8.871 14.846 1.00 95.12 146 ASN A CA 1
ATOM 1174 C C . ASN A 1 146 ? -7.601 -8.033 14.297 1.00 95.12 146 ASN A C 1
ATOM 1176 O O . ASN A 1 146 ? -7.806 -7.213 13.395 1.00 95.12 146 ASN A O 1
ATOM 1180 N N . PRO A 1 147 ? -6.377 -8.198 14.828 1.00 92.69 147 PRO A N 1
ATOM 1181 C CA . PRO A 1 147 ? -5.259 -7.341 14.464 1.00 92.69 147 PRO A CA 1
ATOM 1182 C C . PRO A 1 147 ? -4.911 -7.469 12.973 1.00 92.69 147 PRO A C 1
ATOM 1184 O O . PRO A 1 147 ? -5.121 -8.522 12.359 1.00 92.69 147 PRO A O 1
ATOM 1187 N N . PRO A 1 148 ? -4.354 -6.408 12.359 1.00 91.25 148 PRO A N 1
ATOM 1188 C CA . PRO A 1 148 ? -3.909 -6.469 10.975 1.00 91.25 148 PRO A CA 1
ATOM 1189 C C . PRO A 1 148 ? -2.854 -7.566 10.786 1.00 91.25 148 PRO A C 1
ATOM 1191 O O . PRO A 1 148 ? -2.027 -7.786 11.675 1.00 91.25 148 PRO A O 1
ATOM 1194 N N . PRO A 1 149 ? -2.831 -8.230 9.615 1.00 87.69 149 PRO A N 1
ATOM 1195 C CA . PRO A 1 149 ? -1.839 -9.255 9.339 1.00 87.69 149 PRO A CA 1
ATOM 1196 C C . PRO A 1 149 ? -0.435 -8.663 9.465 1.00 87.69 149 PRO A C 1
ATOM 1198 O O . PRO A 1 149 ? -0.194 -7.512 9.078 1.00 87.69 149 PRO A O 1
ATOM 1201 N N . ALA A 1 150 ? 0.492 -9.463 9.996 1.00 82.81 150 ALA A N 1
ATOM 1202 C CA . ALA A 1 150 ? 1.881 -9.055 10.129 1.00 82.81 150 ALA A CA 1
ATOM 1203 C C . ALA A 1 150 ? 2.408 -8.568 8.774 1.00 82.81 150 ALA A C 1
ATOM 1205 O O . ALA A 1 150 ? 2.176 -9.195 7.734 1.00 82.81 150 ALA A O 1
ATOM 1206 N N . LYS A 1 151 ? 3.115 -7.433 8.782 1.00 69.19 151 LYS A N 1
ATOM 1207 C CA . LYS A 1 151 ? 3.799 -6.958 7.580 1.00 69.19 151 LYS A CA 1
ATOM 1208 C C . LYS A 1 151 ? 4.767 -8.065 7.143 1.00 69.19 151 LYS A C 1
ATOM 1210 O O . LYS A 1 151 ? 5.581 -8.474 7.975 1.00 69.19 151 LYS A O 1
ATOM 1215 N N . PRO A 1 152 ? 4.683 -8.568 5.899 1.00 59.84 152 PRO A N 1
ATOM 1216 C CA . PRO A 1 152 ? 5.686 -9.501 5.410 1.00 59.84 152 PRO A CA 1
ATOM 1217 C C . PRO A 1 152 ? 7.049 -8.812 5.519 1.00 59.84 152 PRO A C 1
ATOM 1219 O O . PRO A 1 152 ? 7.190 -7.675 5.060 1.00 59.84 152 PRO A O 1
ATOM 1222 N N . ARG A 1 153 ? 7.984 -9.470 6.212 1.00 49.94 153 ARG A N 1
ATOM 1223 C CA . ARG A 1 153 ? 9.375 -9.020 6.317 1.00 49.94 153 ARG A CA 1
ATOM 1224 C C . ARG A 1 153 ? 10.048 -9.049 4.941 1.00 49.94 153 ARG A C 1
ATOM 1226 O O . ARG A 1 153 ? 9.642 -9.872 4.080 1.00 49.94 153 ARG A O 1
#

Radius of gyration: 32.54 Å; Cα contacts (8 Å, |Δi|>4): 35; chains: 1; bounding box: 93×74×52 Å

Mean predicted aligned error: 13.56 Å

Solvent-accessible surface area (backbone atoms only — not comparable to full-atom values): 9803 Å² total; per-residue (Å²): 134,85,83,82,90,82,86,84,91,83,91,80,83,90,82,84,82,88,75,84,85,76,83,74,83,71,74,83,70,79,80,74,74,80,72,84,74,77,81,78,78,55,80,88,70,52,51,68,71,55,50,48,64,70,44,43,71,56,51,54,51,53,71,74,39,53,74,69,54,42,51,50,52,51,53,51,51,53,54,57,68,72,45,50,76,66,54,50,48,54,49,52,56,49,49,56,54,57,70,72,41,52,76,65,55,47,46,46,51,41,13,54,48,51,62,39,70,83,43,58,71,70,58,34,51,53,50,52,52,54,58,69,74,46,50,76,66,55,47,52,54,49,32,72,77,40,61,48,65,79,78,82,128

Secondary structure (DSSP, 8-state):
---------------PPPPP-----------PPPPPPPPPPPGGG--HHHHHHHHHHHHHHHHH--HHHHHHHHHHHHHHHHS-HHHHHHHHHHHHHHHTS-HHHHHHHHHHHHHHHTS-HHHHHHHHHHHHH--HHHHHHHHHHSPPPPPP-

Foldseek 3Di:
DDDDDDDDDDDDDDDDDDDDDPPPPDDPDPPPDPDPDDDDDDPVPDDPVRVCVVCVVVVVCCVPDDPVRVVVVVVVVVVCVPDDPVRVVVVVVVVVVLVPDDPVRVFLVQLLCQVLVPDDPVVNVVSVVVVVPDDPVRSVVVCVVRGGPDDDD

pLDDT: mean 85.33, std 17.44, range [37.56, 97.94]